Protein AF-A0A5C4MDN6-F1 (afdb_monomer_lite)

Sequence (137 aa):
MVAAGLAIGWRPEHGPVPALVLLLWLRFALGWAGIYLGLLLKTPESAVSVQILVWPAGFLLSVFVSPDTMPGWLGAIATWNPVSSTAPAVRHLLGGPAWTDAGWAVDHSVLLAASWPAVLTLIFVPLALRQYRLLGR

Radius of gyration: 17.44 Å; chains: 1; bounding box: 44×36×46 Å

Secondary structure (DSSP, 8-state):
-HHHHHHTT---TT-SHHHHHHHHHHHHHHHHHHHHHHHH--SHHHHHHHHHTHHHHHHT-TTTS-GGGS-HHHHHHHHHSHHHHHHHHHHHHTTPPP-TT--HHHHTHHHHHHHHHHHHHHHHHHHHHHHHHHHT-

Structure (mmCIF, N/CA/C/O backbone):
data_AF-A0A5C4MDN6-F1
#
_entry.id   AF-A0A5C4MDN6-F1
#
loop_
_atom_site.group_PDB
_atom_site.id
_atom_site.type_symbol
_atom_site.label_atom_id
_atom_site.label_alt_id
_atom_site.label_comp_id
_atom_site.label_asym_id
_atom_site.label_entity_id
_atom_site.label_seq_id
_atom_site.pdbx_PDB_ins_code
_atom_site.Cartn_x
_atom_site.Cartn_y
_atom_site.Cartn_z
_atom_site.occupancy
_atom_site.B_iso_or_equiv
_atom_site.auth_seq_id
_atom_site.auth_comp_id
_atom_site.auth_asym_id
_atom_site.auth_atom_id
_atom_site.pdbx_PDB_model_num
ATOM 1 N N . MET A 1 1 ? 9.159 13.817 -6.933 1.00 84.19 1 MET A N 1
ATOM 2 C CA . MET A 1 1 ? 10.162 12.826 -7.382 1.00 84.19 1 MET A CA 1
ATOM 3 C C . MET A 1 1 ? 10.075 12.543 -8.876 1.00 84.19 1 MET A C 1
ATOM 5 O O . MET A 1 1 ? 11.084 12.714 -9.534 1.00 84.19 1 MET A O 1
ATOM 9 N N . VAL A 1 2 ? 8.901 12.229 -9.444 1.00 90.25 2 VAL A N 1
ATOM 10 C CA . VAL A 1 2 ? 8.749 11.988 -10.901 1.00 90.25 2 VAL A CA 1
ATOM 11 C C . VAL A 1 2 ? 9.287 13.137 -11.764 1.00 90.25 2 VAL A C 1
ATOM 13 O O . VAL A 1 2 ? 10.102 12.893 -12.642 1.00 90.25 2 VAL A O 1
ATOM 16 N N . ALA A 1 3 ? 8.911 14.388 -11.471 1.00 91.38 3 ALA A N 1
ATOM 17 C CA . ALA A 1 3 ? 9.409 15.552 -12.213 1.00 91.38 3 ALA A CA 1
ATOM 18 C C . ALA A 1 3 ? 10.941 15.699 -12.153 1.00 91.38 3 ALA A C 1
ATOM 20 O O . ALA A 1 3 ? 11.564 16.010 -13.159 1.00 91.38 3 ALA A O 1
ATOM 21 N N . ALA A 1 4 ? 11.553 15.417 -10.997 1.00 93.31 4 ALA A N 1
ATOM 22 C CA . ALA A 1 4 ? 13.007 15.429 -10.850 1.00 93.31 4 ALA A CA 1
ATOM 23 C C . ALA A 1 4 ? 13.665 14.301 -11.662 1.00 93.31 4 ALA A C 1
ATOM 25 O O . ALA A 1 4 ? 14.655 14.549 -12.334 1.00 93.31 4 ALA A O 1
ATOM 26 N N . GLY A 1 5 ? 13.077 13.097 -11.663 1.00 90.19 5 GLY A N 1
ATOM 27 C CA . GLY A 1 5 ? 13.508 11.984 -12.513 1.00 90.19 5 GLY A CA 1
ATOM 28 C C . GLY A 1 5 ? 13.492 12.357 -13.996 1.00 90.19 5 GLY A C 1
ATOM 29 O O . GLY A 1 5 ? 14.489 12.189 -14.692 1.00 90.19 5 GLY A O 1
ATOM 30 N N . LEU A 1 6 ? 12.387 12.941 -14.464 1.00 91.50 6 LEU A N 1
ATOM 31 C CA . LEU A 1 6 ? 12.272 13.428 -15.841 1.00 91.50 6 LEU A CA 1
ATOM 32 C C . LEU A 1 6 ? 13.315 14.517 -16.149 1.00 91.50 6 LEU A C 1
ATOM 34 O O . LEU A 1 6 ? 13.908 14.500 -17.225 1.00 91.50 6 LEU A O 1
ATOM 38 N N . ALA A 1 7 ? 13.582 15.423 -15.202 1.00 95.00 7 ALA A N 1
ATOM 39 C CA . ALA A 1 7 ? 14.573 16.489 -15.361 1.00 95.00 7 ALA A CA 1
ATOM 40 C C . ALA A 1 7 ? 16.015 15.963 -15.494 1.00 95.00 7 ALA A C 1
ATOM 42 O O . ALA A 1 7 ? 16.797 16.539 -16.243 1.00 95.00 7 ALA A O 1
ATOM 43 N N . ILE A 1 8 ? 16.360 14.858 -14.821 1.00 95.56 8 ILE A N 1
ATOM 44 C CA . ILE A 1 8 ? 17.679 14.206 -14.937 1.00 95.56 8 ILE A CA 1
ATOM 45 C C . ILE A 1 8 ? 17.762 13.198 -16.099 1.00 95.56 8 ILE A C 1
ATOM 47 O O . ILE A 1 8 ? 18.751 12.481 -16.219 1.00 95.56 8 ILE A O 1
ATOM 51 N N . GLY A 1 9 ? 16.735 13.126 -16.953 1.00 91.00 9 GLY A N 1
ATOM 52 C CA . GLY A 1 9 ? 16.737 12.302 -18.164 1.00 91.00 9 GLY A CA 1
ATOM 53 C C . GLY A 1 9 ? 16.167 10.889 -18.012 1.00 91.00 9 GLY A C 1
ATOM 54 O O . GLY A 1 9 ? 16.251 10.109 -18.960 1.00 91.00 9 GLY A O 1
ATOM 55 N N . TRP A 1 10 ? 15.555 10.537 -16.875 1.00 92.25 10 TRP A N 1
ATOM 56 C CA . TRP A 1 10 ? 14.848 9.259 -16.740 1.00 92.25 10 TRP A CA 1
ATOM 57 C C . TRP A 1 10 ? 13.621 9.222 -17.658 1.00 92.25 10 TRP A C 1
ATOM 59 O O . TRP A 1 10 ? 12.799 10.139 -17.649 1.00 92.25 10 TRP A O 1
ATOM 69 N N . ARG A 1 11 ? 13.487 8.152 -18.448 1.00 90.38 11 ARG A N 1
ATOM 70 C CA . ARG A 1 11 ? 12.394 7.959 -19.408 1.00 90.38 11 ARG A CA 1
ATOM 71 C C . ARG A 1 11 ? 11.691 6.625 -19.149 1.00 90.38 11 ARG A C 1
ATOM 73 O O . ARG A 1 11 ? 12.222 5.598 -19.558 1.00 90.38 11 ARG A O 1
ATOM 80 N N . PRO A 1 12 ? 10.535 6.618 -18.463 1.00 89.12 12 PRO A N 1
ATOM 81 C CA . PRO A 1 12 ? 9.764 5.394 -18.268 1.00 89.12 12 PRO A CA 1
ATOM 82 C C . PRO A 1 12 ? 9.132 4.933 -19.583 1.00 89.12 12 PRO A C 1
ATOM 84 O O . PRO A 1 12 ? 8.496 5.736 -20.266 1.00 89.12 12 PRO A O 1
ATOM 87 N N . GLU A 1 13 ? 9.255 3.645 -19.902 1.00 87.62 13 GLU A N 1
ATOM 88 C CA . GLU A 1 13 ? 8.787 3.067 -21.174 1.00 87.62 13 GLU A CA 1
ATOM 89 C C . GLU A 1 13 ? 7.276 3.245 -21.390 1.00 87.62 13 GLU A C 1
ATOM 91 O O . GLU A 1 13 ? 6.841 3.672 -22.456 1.00 87.62 13 GLU A O 1
ATOM 96 N N . HIS A 1 14 ? 6.476 2.995 -20.351 1.00 84.56 14 HIS A N 1
ATOM 97 C CA . HIS A 1 14 ? 5.008 3.063 -20.391 1.00 84.56 14 HIS A CA 1
ATOM 98 C C . HIS A 1 14 ? 4.452 4.357 -19.768 1.00 84.56 14 HIS A C 1
ATOM 100 O O . HIS A 1 14 ? 3.252 4.479 -19.511 1.00 84.56 14 HIS A O 1
ATOM 106 N N . GLY A 1 15 ? 5.325 5.328 -19.478 1.00 89.50 15 GLY A N 1
ATOM 107 C CA . GLY A 1 15 ? 4.989 6.485 -18.651 1.00 89.50 15 GLY A CA 1
ATOM 108 C C . GLY A 1 15 ? 4.889 6.153 -17.148 1.00 89.50 15 GLY A C 1
ATOM 109 O O . GLY A 1 15 ? 4.834 4.993 -16.747 1.00 89.50 15 GLY A O 1
ATOM 110 N N . PRO A 1 16 ? 4.859 7.168 -16.264 1.00 93.06 16 PRO A N 1
ATOM 111 C CA . PRO A 1 16 ? 4.843 6.947 -14.815 1.00 93.06 16 PRO A CA 1
ATOM 112 C C . PRO A 1 16 ? 3.445 6.640 -14.250 1.00 93.06 16 PRO A C 1
ATOM 114 O O . PRO A 1 16 ? 3.326 6.264 -13.085 1.00 93.06 16 PRO A O 1
ATOM 117 N N . VAL A 1 17 ? 2.380 6.836 -15.036 1.00 94.75 17 VAL A N 1
ATOM 118 C CA . VAL A 1 17 ? 0.988 6.816 -14.554 1.00 94.75 17 VAL A CA 1
ATOM 119 C C . VAL A 1 17 ? 0.585 5.470 -13.937 1.00 94.75 17 VAL A C 1
ATOM 121 O O . VAL A 1 17 ? 0.085 5.500 -12.813 1.00 94.75 17 VAL A O 1
ATOM 124 N N . PRO A 1 18 ? 0.827 4.300 -14.564 1.00 93.81 18 PRO A N 1
ATOM 125 C CA . PRO A 1 18 ? 0.419 3.019 -13.979 1.00 93.81 18 PRO A CA 1
ATOM 126 C C . PRO A 1 18 ? 1.068 2.760 -12.613 1.00 93.81 18 PRO A C 1
ATOM 128 O O . PRO A 1 18 ? 0.397 2.367 -11.659 1.00 93.81 18 PRO A O 1
ATOM 131 N N . ALA A 1 19 ? 2.364 3.062 -12.489 1.00 94.06 19 ALA A N 1
ATOM 132 C CA . ALA A 1 19 ? 3.095 2.941 -11.233 1.00 94.06 19 ALA A CA 1
ATOM 133 C C . ALA A 1 19 ? 2.565 3.905 -10.158 1.00 94.06 19 ALA A C 1
ATOM 135 O O . ALA A 1 19 ? 2.427 3.524 -8.996 1.00 94.06 19 ALA A O 1
ATOM 136 N N . LEU A 1 20 ? 2.230 5.144 -10.534 1.00 95.38 20 LEU A N 1
ATOM 137 C CA . LEU A 1 20 ? 1.641 6.120 -9.614 1.00 95.38 20 LEU A CA 1
ATOM 138 C C . LEU A 1 20 ? 0.263 5.683 -9.117 1.00 95.38 20 LEU A C 1
ATOM 140 O O . LEU A 1 20 ? -0.007 5.801 -7.923 1.00 95.38 20 LEU A O 1
ATOM 144 N N . VAL A 1 21 ? -0.589 5.161 -10.001 1.00 96.69 21 VAL A N 1
ATOM 145 C CA . VAL A 1 21 ? -1.913 4.639 -9.630 1.00 96.69 21 VAL A CA 1
ATOM 146 C C . VAL A 1 21 ? -1.771 3.508 -8.616 1.00 96.69 21 VAL A C 1
ATOM 148 O O . VAL A 1 21 ? -2.423 3.547 -7.574 1.00 96.69 21 VAL A O 1
ATOM 151 N N . LEU A 1 22 ? -0.871 2.554 -8.868 1.00 96.38 22 LEU A N 1
ATOM 152 C CA . LEU A 1 22 ? -0.602 1.446 -7.951 1.00 96.38 22 LEU A CA 1
ATOM 153 C C . LEU A 1 22 ? -0.136 1.939 -6.569 1.00 96.38 22 LEU A C 1
ATOM 155 O O . LEU A 1 22 ? -0.689 1.538 -5.545 1.00 96.38 22 LEU A O 1
ATOM 159 N N . LEU A 1 23 ? 0.838 2.855 -6.532 1.00 95.69 23 LEU A N 1
ATOM 160 C CA . LEU A 1 23 ? 1.373 3.418 -5.287 1.00 95.69 23 LEU A CA 1
ATOM 161 C C . LEU A 1 23 ? 0.318 4.203 -4.497 1.00 95.69 23 LE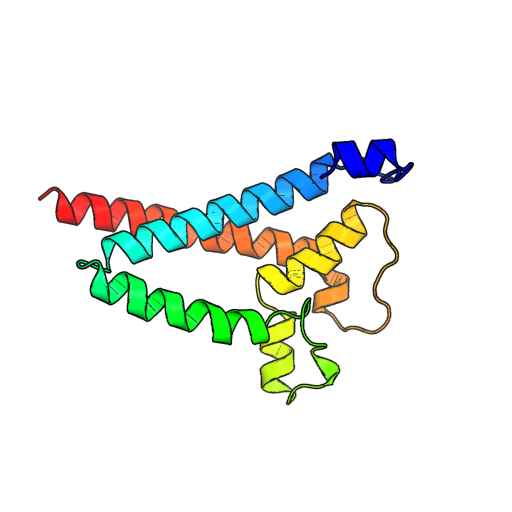U A C 1
ATOM 163 O O . LEU A 1 23 ? 0.244 4.091 -3.270 1.00 95.69 23 LEU A O 1
ATOM 167 N N . LEU A 1 24 ? -0.503 4.999 -5.184 1.00 96.94 24 LEU A N 1
ATOM 168 C CA . LEU A 1 24 ? -1.577 5.764 -4.555 1.00 96.94 24 LEU A CA 1
ATOM 169 C C . LEU A 1 24 ? -2.686 4.851 -4.034 1.00 96.94 24 LEU A C 1
ATOM 171 O O . LEU A 1 24 ? -3.198 5.098 -2.942 1.00 96.94 24 LEU A O 1
ATOM 175 N N . TRP A 1 25 ? -3.020 3.786 -4.762 1.00 97.81 25 TRP A N 1
ATOM 176 C CA . TRP A 1 25 ? -4.017 2.816 -4.324 1.00 97.81 25 TRP A CA 1
ATOM 177 C C . TRP A 1 25 ? -3.549 2.038 -3.091 1.00 97.81 25 TRP A C 1
ATOM 179 O O . TRP A 1 25 ? -4.300 1.926 -2.120 1.00 97.81 25 TRP A O 1
ATOM 189 N N . LEU A 1 26 ? -2.286 1.600 -3.062 1.00 96.38 26 LEU A N 1
ATOM 190 C CA . LEU A 1 26 ? -1.691 1.005 -1.864 1.00 96.38 26 LEU A CA 1
ATOM 191 C C . LEU A 1 26 ? -1.700 1.973 -0.680 1.00 96.38 26 LEU A C 1
ATOM 193 O O . LEU A 1 26 ? -2.123 1.599 0.415 1.00 96.38 26 LEU A O 1
ATOM 197 N N . ARG A 1 27 ? -1.288 3.227 -0.894 1.00 96.31 27 ARG A N 1
ATOM 198 C CA . ARG A 1 27 ? -1.313 4.255 0.155 1.00 96.31 27 ARG A CA 1
ATOM 199 C C . ARG A 1 27 ? -2.726 4.481 0.690 1.00 96.31 27 ARG A C 1
ATOM 201 O O . ARG A 1 27 ? -2.902 4.598 1.899 1.00 96.31 27 ARG A O 1
ATOM 208 N N . PHE A 1 28 ? -3.716 4.540 -0.194 1.00 96.81 28 PHE A N 1
ATOM 209 C CA . PHE A 1 28 ? -5.118 4.678 0.181 1.00 96.81 28 PHE A CA 1
ATOM 210 C C . PHE A 1 28 ? -5.586 3.499 1.042 1.00 96.81 28 PHE A C 1
ATOM 212 O O . PHE A 1 28 ? -6.159 3.710 2.111 1.00 96.81 28 PHE A O 1
ATOM 219 N N . ALA A 1 29 ? -5.279 2.268 0.631 1.00 96.62 29 ALA A N 1
ATOM 220 C CA . ALA A 1 29 ? -5.668 1.063 1.355 1.00 96.62 29 ALA A CA 1
ATOM 221 C C . ALA A 1 29 ? -5.014 0.971 2.750 1.00 96.62 29 ALA A C 1
ATOM 223 O O . ALA A 1 29 ? -5.695 0.698 3.740 1.00 96.62 29 ALA A O 1
ATOM 224 N N . LEU A 1 30 ? -3.713 1.269 2.854 1.00 94.50 30 LEU A N 1
ATOM 225 C CA . LEU A 1 30 ? -3.001 1.339 4.138 1.00 94.50 30 LEU A CA 1
ATOM 226 C C . LEU A 1 30 ? -3.522 2.477 5.028 1.00 94.50 30 LEU A C 1
ATOM 228 O O . LEU A 1 30 ? -3.595 2.321 6.246 1.00 94.50 30 LEU A O 1
ATOM 232 N N . GLY A 1 31 ? -3.934 3.600 4.433 1.00 95.06 31 GLY A N 1
ATOM 233 C CA . GLY A 1 31 ? -4.574 4.702 5.149 1.00 95.06 31 GLY A CA 1
ATOM 234 C C . GLY A 1 31 ? -5.850 4.262 5.866 1.00 95.06 31 GLY A C 1
ATOM 235 O O . GLY A 1 31 ? -6.023 4.568 7.043 1.00 95.06 31 GLY A O 1
ATOM 236 N N . TRP A 1 32 ? -6.703 3.472 5.209 1.00 96.88 32 TRP A N 1
ATOM 237 C CA . TRP A 1 32 ? -7.899 2.902 5.840 1.00 96.88 32 TRP A CA 1
ATOM 238 C C . TRP A 1 32 ? -7.580 1.933 6.975 1.00 96.88 32 TRP A C 1
ATOM 240 O O . TRP A 1 32 ? -8.268 1.956 7.996 1.00 96.88 32 TRP A O 1
ATOM 250 N N . ALA A 1 33 ? -6.527 1.125 6.837 1.00 93.81 33 ALA A N 1
ATOM 251 C CA . ALA A 1 33 ? -6.055 0.279 7.930 1.00 93.81 33 ALA A CA 1
ATOM 252 C C . ALA A 1 33 ? -5.611 1.121 9.140 1.00 93.81 33 ALA A C 1
ATOM 254 O O . ALA A 1 33 ? -5.990 0.820 10.271 1.00 93.81 33 ALA A O 1
ATOM 255 N N . GLY A 1 34 ? -4.889 2.220 8.899 1.00 91.44 34 GLY A N 1
ATOM 256 C CA . GLY A 1 34 ? -4.498 3.181 9.932 1.00 91.44 34 GLY A CA 1
ATOM 257 C C . GLY A 1 34 ? -5.689 3.879 10.594 1.00 91.44 34 GLY A C 1
ATOM 258 O O . GLY A 1 34 ? -5.719 3.997 11.815 1.00 91.44 34 GLY A O 1
ATOM 259 N N . ILE A 1 35 ? -6.705 4.280 9.820 1.00 93.31 35 ILE A N 1
ATOM 260 C CA . ILE A 1 35 ? -7.952 4.856 10.355 1.00 93.31 35 ILE A CA 1
ATOM 261 C C . ILE A 1 35 ? -8.663 3.840 11.250 1.00 93.31 35 ILE A C 1
ATOM 263 O O . ILE A 1 35 ? -9.032 4.169 12.374 1.00 93.31 35 ILE A O 1
ATOM 267 N N . TYR A 1 36 ? -8.840 2.603 10.780 1.00 93.81 36 TYR A N 1
ATOM 268 C CA . TYR A 1 36 ? -9.474 1.549 11.572 1.00 93.81 36 TYR A CA 1
ATOM 269 C C . TYR A 1 36 ? -8.722 1.294 12.883 1.00 93.81 36 TYR A C 1
ATOM 271 O O . TYR A 1 36 ? -9.340 1.233 13.945 1.00 93.81 36 TYR A O 1
ATOM 279 N N . LEU A 1 37 ? -7.392 1.212 12.819 1.00 91.50 37 LEU A N 1
ATOM 280 C CA . LEU A 1 37 ? -6.543 1.076 13.994 1.00 91.50 37 LEU A CA 1
ATOM 281 C C . LEU A 1 37 ? -6.708 2.276 14.943 1.00 91.50 37 LEU A C 1
ATOM 283 O O . LEU A 1 37 ? -6.915 2.077 16.133 1.00 91.50 37 LEU A O 1
ATOM 287 N N . GLY A 1 38 ? -6.698 3.508 14.433 1.00 90.19 38 GLY A N 1
ATOM 288 C CA . GLY A 1 38 ? -6.911 4.715 15.237 1.00 90.19 38 GLY A CA 1
ATOM 289 C C . GLY A 1 38 ? -8.279 4.753 15.927 1.00 90.19 38 GLY A C 1
ATOM 290 O O . GLY A 1 38 ? -8.384 5.228 17.050 1.00 90.19 38 GLY A O 1
ATOM 291 N N . LEU A 1 39 ? -9.322 4.192 15.307 1.00 91.12 39 LEU A N 1
ATOM 292 C CA . LEU A 1 39 ? -10.647 4.054 15.928 1.00 91.12 39 LEU A CA 1
ATOM 293 C C . LEU A 1 39 ? -10.702 2.959 17.012 1.00 91.12 39 LEU A C 1
ATOM 295 O O . LEU A 1 39 ? -11.610 2.964 17.847 1.00 91.12 39 LEU A O 1
ATOM 299 N N . LEU A 1 40 ? -9.773 1.999 16.994 1.00 88.94 40 LEU A N 1
ATOM 300 C CA . LEU A 1 40 ? -9.621 0.978 18.038 1.00 88.94 40 LEU A CA 1
ATOM 301 C C . LEU A 1 40 ? -8.750 1.473 19.198 1.00 88.94 40 LEU A C 1
ATOM 303 O O . LEU A 1 40 ? -9.034 1.173 20.359 1.00 88.94 40 LEU A O 1
ATOM 307 N N . LEU A 1 41 ? -7.697 2.222 18.880 1.00 89.06 41 LEU A N 1
ATOM 308 C CA . LEU A 1 41 ? -6.753 2.800 19.826 1.00 89.06 41 LEU A CA 1
ATOM 309 C C . LEU A 1 41 ? -7.367 4.051 20.462 1.00 89.06 41 LEU A C 1
ATOM 311 O O . LEU A 1 41 ? -7.285 5.156 19.940 1.00 89.06 41 LEU A O 1
ATOM 315 N N . LYS A 1 42 ? -8.019 3.867 21.612 1.00 78.94 42 LYS A N 1
ATOM 316 C CA . LYS A 1 42 ? -8.779 4.925 22.300 1.00 78.94 42 LYS A CA 1
ATOM 317 C C . LYS A 1 42 ? -7.911 5.984 22.989 1.00 78.94 42 LYS A C 1
ATOM 319 O O . LYS A 1 42 ? -8.465 6.958 23.491 1.00 78.94 42 LYS A O 1
ATOM 324 N N . THR A 1 43 ? -6.587 5.803 23.051 1.00 84.44 43 THR A N 1
ATOM 325 C CA . THR A 1 43 ? -5.674 6.750 23.713 1.00 84.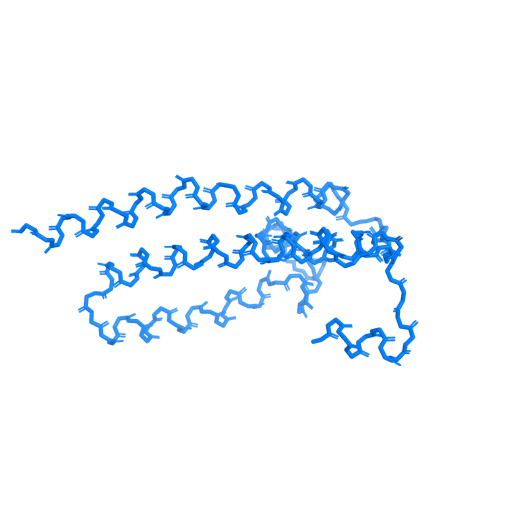44 43 THR A CA 1
ATOM 326 C C . THR A 1 43 ? -4.404 7.027 22.898 1.00 84.44 43 THR A C 1
ATOM 328 O O . THR A 1 43 ? -3.921 6.129 22.195 1.00 84.44 43 THR A O 1
ATOM 331 N N . PRO A 1 44 ? -3.810 8.232 23.015 1.00 81.50 44 PRO A N 1
ATOM 332 C CA . PRO A 1 44 ? -2.541 8.567 22.364 1.00 81.50 44 PRO A CA 1
ATOM 333 C C . PRO A 1 44 ? -1.390 7.622 22.740 1.00 81.50 44 PRO A C 1
ATOM 335 O O . PRO A 1 44 ? -0.573 7.276 21.888 1.00 81.50 44 PRO A O 1
ATOM 338 N N . GLU A 1 45 ? -1.342 7.141 23.983 1.00 84.75 45 GLU A N 1
ATOM 339 C CA . GLU A 1 45 ? -0.290 6.236 24.470 1.00 84.75 45 GLU A CA 1
ATOM 340 C C . GLU A 1 45 ? -0.326 4.885 23.739 1.00 84.75 45 GLU A C 1
ATOM 342 O O . GLU A 1 45 ? 0.713 4.313 23.389 1.00 84.75 45 GLU A O 1
ATOM 347 N N . SER A 1 46 ? -1.532 4.388 23.450 1.00 84.94 46 SER A N 1
ATOM 348 C CA . SER A 1 46 ? -1.714 3.154 22.683 1.00 84.94 46 SER A CA 1
ATOM 349 C C . SER A 1 46 ? -1.288 3.320 21.216 1.00 84.94 46 SER A C 1
ATOM 351 O O . SER A 1 46 ? -0.684 2.409 20.648 1.00 84.94 46 SER A O 1
ATOM 353 N N . ALA A 1 47 ? -1.486 4.508 20.632 1.00 83.56 47 ALA A N 1
ATOM 354 C CA . ALA A 1 47 ? -0.992 4.842 19.295 1.00 83.56 47 ALA A CA 1
ATOM 355 C C . ALA A 1 47 ? 0.541 4.840 19.226 1.00 83.56 47 ALA A C 1
ATOM 357 O O . ALA A 1 47 ? 1.113 4.272 18.294 1.00 83.56 47 ALA A O 1
ATOM 358 N N . VAL A 1 48 ? 1.215 5.390 20.242 1.00 86.38 48 VAL A N 1
ATOM 359 C CA . VAL A 1 48 ? 2.685 5.366 20.325 1.00 86.38 48 VAL A CA 1
ATOM 360 C C . VAL A 1 48 ? 3.212 3.932 20.416 1.00 86.38 48 VAL A C 1
ATOM 362 O O . VAL A 1 48 ? 4.182 3.588 19.744 1.00 86.38 48 VAL A O 1
ATOM 365 N N . SER A 1 49 ? 2.548 3.066 21.183 1.00 84.62 49 SER A N 1
ATOM 366 C CA . SER A 1 49 ? 2.958 1.662 21.322 1.00 84.62 49 SER A CA 1
ATOM 367 C C . SER A 1 49 ? 2.866 0.896 19.999 1.00 84.62 49 SER A C 1
ATOM 369 O O . SER A 1 49 ? 3.768 0.132 19.660 1.00 84.62 49 SER A O 1
ATOM 371 N N . VAL A 1 50 ? 1.821 1.137 19.200 1.00 86.06 50 VAL A N 1
ATOM 372 C CA . VAL A 1 50 ? 1.712 0.521 17.868 1.00 86.06 50 VAL A CA 1
ATOM 373 C C . VAL A 1 50 ? 2.713 1.122 16.879 1.00 86.06 50 VAL A C 1
ATOM 375 O O . VAL A 1 50 ? 3.251 0.395 16.045 1.00 86.06 50 VAL A O 1
ATOM 378 N N . GLN A 1 51 ? 3.051 2.408 17.005 1.00 86.00 51 GLN A N 1
ATOM 379 C CA . GLN A 1 51 ? 4.083 3.038 16.177 1.00 86.00 51 GLN A CA 1
ATOM 380 C C . GLN A 1 51 ? 5.450 2.347 16.321 1.00 86.00 51 GLN A C 1
ATOM 382 O O . GLN A 1 51 ? 6.195 2.257 15.346 1.00 86.00 51 GLN A O 1
ATOM 387 N N . ILE A 1 52 ? 5.777 1.810 17.502 1.00 87.69 52 ILE A N 1
ATOM 388 C CA . ILE A 1 52 ? 7.028 1.065 17.726 1.00 87.69 52 ILE A CA 1
ATOM 389 C C . ILE A 1 52 ? 7.096 -0.186 16.834 1.00 87.69 52 ILE A C 1
ATOM 391 O O . ILE A 1 52 ? 8.170 -0.516 16.333 1.00 87.69 52 ILE A O 1
ATOM 395 N N . LEU A 1 53 ? 5.959 -0.837 16.557 1.00 85.19 53 LEU A N 1
ATOM 396 C CA . LEU A 1 53 ? 5.891 -2.034 15.706 1.00 85.19 53 LEU A CA 1
ATOM 397 C C . LEU A 1 53 ? 6.215 -1.754 14.228 1.00 85.19 53 LEU A C 1
ATOM 399 O O . LEU A 1 53 ? 6.536 -2.686 13.489 1.00 85.19 53 LEU A O 1
ATOM 403 N N . VAL A 1 54 ? 6.193 -0.488 13.797 1.00 85.44 54 VAL A N 1
ATOM 404 C CA . VAL A 1 54 ? 6.563 -0.093 12.428 1.00 85.44 54 VAL A CA 1
ATOM 405 C C . VAL A 1 54 ? 8.027 -0.424 12.132 1.00 85.44 54 VAL A C 1
ATOM 407 O O . VAL A 1 54 ? 8.344 -0.825 11.016 1.00 85.44 54 VAL A O 1
ATOM 410 N N . TRP A 1 55 ? 8.914 -0.307 13.123 1.00 84.44 55 TRP A N 1
ATOM 411 C CA . TRP A 1 55 ? 10.340 -0.590 12.948 1.00 84.44 55 TRP A CA 1
ATOM 412 C C . TRP A 1 55 ? 10.612 -2.073 12.642 1.00 84.44 55 TRP A C 1
ATOM 414 O O . TRP A 1 55 ? 11.179 -2.345 11.582 1.00 84.44 55 TRP A O 1
ATOM 424 N N . PRO A 1 56 ? 10.164 -3.044 13.472 1.00 83.19 56 PRO A N 1
ATOM 425 C CA . PRO A 1 56 ? 10.210 -4.467 13.134 1.00 83.19 56 PRO A CA 1
ATOM 426 C C . PRO A 1 56 ? 9.592 -4.793 11.774 1.00 83.19 56 PRO A C 1
ATOM 428 O O . PRO A 1 56 ? 10.183 -5.540 10.999 1.00 83.19 56 PRO A O 1
ATOM 431 N N . ALA A 1 57 ? 8.436 -4.202 11.452 1.00 83.31 57 ALA A N 1
ATOM 432 C CA . ALA A 1 57 ? 7.786 -4.413 10.161 1.00 83.31 57 ALA A CA 1
ATOM 433 C C . ALA A 1 57 ? 8.636 -3.895 8.987 1.00 83.31 57 ALA A C 1
ATOM 435 O O . ALA A 1 57 ? 8.670 -4.523 7.931 1.00 83.31 57 ALA A O 1
ATOM 436 N N . GLY A 1 58 ? 9.362 -2.790 9.180 1.00 82.06 58 GLY A N 1
ATOM 437 C CA . GLY A 1 58 ? 10.303 -2.243 8.206 1.00 82.06 58 GLY A CA 1
ATOM 438 C C . GLY A 1 58 ? 11.446 -3.204 7.869 1.00 82.06 58 GLY A C 1
ATOM 439 O O . GLY A 1 58 ? 11.802 -3.331 6.700 1.00 82.06 58 GLY A O 1
ATOM 440 N N . PHE A 1 59 ? 11.973 -3.939 8.854 1.00 80.50 59 PHE A N 1
ATOM 441 C CA . PHE A 1 59 ? 13.023 -4.945 8.627 1.00 80.50 59 PHE A CA 1
ATOM 442 C C . PHE A 1 59 ? 12.557 -6.140 7.783 1.00 80.50 59 PHE A C 1
ATOM 444 O O . PHE A 1 59 ? 13.385 -6.817 7.180 1.00 80.50 59 PHE A O 1
ATOM 451 N N . LEU A 1 60 ? 11.245 -6.386 7.708 1.00 80.31 60 LEU A N 1
ATOM 452 C CA . LEU A 1 60 ? 10.657 -7.438 6.872 1.00 80.31 60 LEU A CA 1
ATOM 453 C C . LEU A 1 60 ? 10.437 -7.000 5.418 1.00 80.31 60 LEU A C 1
ATOM 455 O O . LEU A 1 60 ? 9.925 -7.778 4.615 1.00 80.31 60 LEU A O 1
ATOM 459 N N . LEU A 1 61 ? 10.776 -5.760 5.062 1.00 81.62 61 LEU A N 1
ATOM 460 C CA . LEU A 1 61 ? 10.621 -5.282 3.696 1.00 81.62 61 LEU A CA 1
ATOM 461 C C . LEU A 1 61 ? 11.800 -5.735 2.837 1.00 81.62 61 LEU A C 1
ATOM 463 O O . LEU A 1 61 ? 12.952 -5.394 3.120 1.00 81.62 61 LEU A O 1
ATOM 467 N N . SER A 1 62 ? 11.498 -6.398 1.720 1.00 79.19 62 SER A N 1
ATOM 468 C CA . SER A 1 62 ? 12.505 -6.865 0.756 1.00 79.19 62 SER A CA 1
ATOM 469 C C . SER A 1 62 ? 13.349 -5.733 0.147 1.00 79.19 62 SER A C 1
ATOM 471 O O . SER A 1 62 ? 14.411 -5.970 -0.419 1.00 79.19 62 SER A O 1
ATOM 473 N N . VAL A 1 63 ? 12.884 -4.484 0.273 1.00 77.62 63 VAL A N 1
ATOM 474 C CA . VAL A 1 63 ? 13.581 -3.274 -0.190 1.00 77.62 63 VAL A CA 1
ATOM 475 C C . VAL A 1 63 ? 14.782 -2.924 0.697 1.00 77.62 63 VAL A C 1
ATOM 477 O O . VAL A 1 63 ? 15.718 -2.289 0.218 1.00 77.62 63 VAL A O 1
ATOM 480 N N . PHE A 1 64 ? 14.766 -3.324 1.973 1.00 78.62 64 PHE A N 1
ATOM 481 C CA . PHE A 1 64 ? 15.856 -3.060 2.918 1.00 78.62 64 PHE A CA 1
ATOM 482 C C . PHE A 1 64 ? 16.782 -4.263 3.106 1.00 78.62 64 PHE A C 1
ATOM 484 O O . PHE A 1 64 ? 17.987 -4.075 3.261 1.00 78.62 64 PHE A O 1
ATOM 491 N N . VAL A 1 65 ? 16.240 -5.484 3.092 1.00 79.62 65 VAL A N 1
ATOM 492 C CA . VAL A 1 65 ? 17.000 -6.723 3.309 1.00 79.62 65 VAL A CA 1
ATOM 493 C C . VAL A 1 65 ? 16.575 -7.764 2.280 1.00 79.62 65 VAL A C 1
ATOM 495 O O . VAL A 1 65 ? 15.381 -7.982 2.084 1.00 79.62 65 VAL A O 1
ATOM 498 N N . SER A 1 66 ? 17.541 -8.432 1.640 1.00 80.81 66 SER A N 1
ATOM 499 C CA . SER A 1 66 ? 17.226 -9.490 0.673 1.00 80.81 66 SER A CA 1
ATOM 500 C C . SER A 1 66 ? 16.559 -10.689 1.370 1.00 80.81 66 SER A C 1
ATOM 502 O O . SER A 1 66 ? 17.149 -11.222 2.320 1.00 80.81 66 SER A O 1
ATOM 504 N N . PRO A 1 67 ? 15.384 -11.160 0.902 1.00 81.06 67 PRO A N 1
ATOM 505 C CA . PRO A 1 67 ? 14.717 -12.341 1.454 1.00 81.06 67 PRO A CA 1
ATOM 506 C C . PRO A 1 67 ? 15.583 -13.608 1.460 1.00 81.0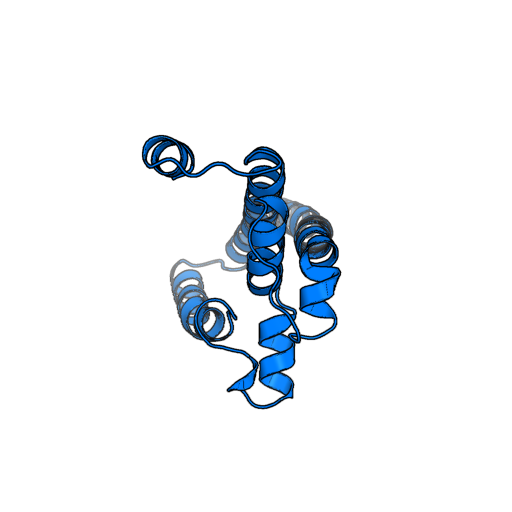6 67 PRO A C 1
ATOM 508 O O . PRO A 1 67 ? 15.420 -14.437 2.351 1.00 81.06 67 PRO A O 1
ATOM 511 N N . ASP A 1 68 ? 16.547 -13.729 0.541 1.00 80.62 68 ASP A N 1
ATOM 512 C CA . ASP A 1 68 ? 17.457 -14.885 0.443 1.00 80.62 68 ASP A CA 1
ATOM 513 C C . ASP A 1 68 ? 18.408 -15.014 1.640 1.00 80.62 68 ASP A C 1
ATOM 515 O O . ASP A 1 68 ? 18.965 -16.078 1.901 1.00 80.62 68 ASP A O 1
ATOM 519 N N . THR A 1 69 ? 18.601 -13.924 2.387 1.00 83.56 69 THR A N 1
ATOM 520 C CA . THR A 1 69 ? 19.426 -13.914 3.605 1.00 83.56 69 THR A CA 1
ATOM 521 C C . THR A 1 69 ? 18.639 -14.289 4.861 1.00 83.56 69 THR A C 1
ATOM 523 O O . THR A 1 69 ? 19.211 -14.386 5.948 1.00 83.56 69 THR A O 1
ATOM 526 N N . MET A 1 70 ? 17.325 -14.497 4.734 1.00 84.00 70 MET A N 1
ATOM 527 C CA . MET A 1 70 ? 16.427 -14.790 5.844 1.00 84.00 70 MET A CA 1
ATOM 528 C C . MET A 1 70 ? 16.138 -16.297 5.953 1.00 84.00 70 MET A C 1
ATOM 530 O O . MET A 1 70 ? 16.168 -17.016 4.955 1.00 84.00 70 MET A O 1
ATOM 534 N N . PRO A 1 71 ? 15.780 -16.804 7.149 1.00 85.56 71 PRO A N 1
ATOM 535 C CA . PRO A 1 71 ? 15.210 -18.143 7.287 1.00 85.56 71 PRO A CA 1
ATOM 536 C C . PRO A 1 71 ? 14.001 -18.315 6.356 1.00 85.56 71 PRO A C 1
ATOM 538 O O . PRO A 1 71 ? 13.191 -17.398 6.248 1.00 85.56 71 PRO A O 1
ATOM 541 N N . GLY A 1 72 ? 13.833 -19.482 5.726 1.00 84.00 72 GLY A N 1
ATOM 542 C CA . GLY A 1 72 ? 12.881 -19.654 4.613 1.00 84.00 72 GLY A CA 1
ATOM 543 C C . GLY A 1 72 ? 11.441 -19.187 4.884 1.00 84.00 72 GLY A C 1
ATOM 544 O O . GLY A 1 72 ? 10.814 -18.584 4.017 1.00 84.00 72 GLY A O 1
ATOM 545 N N . TRP A 1 73 ? 10.924 -19.379 6.102 1.00 86.88 73 TRP A N 1
ATOM 546 C CA . TRP A 1 73 ? 9.591 -18.892 6.488 1.00 86.88 73 TRP A CA 1
ATOM 547 C C . TRP A 1 73 ? 9.517 -17.360 6.578 1.00 86.88 73 TRP A C 1
ATOM 549 O O . TRP A 1 73 ? 8.508 -16.760 6.210 1.00 86.88 73 TRP A O 1
ATOM 559 N N . LEU A 1 74 ? 10.591 -16.722 7.047 1.00 85.38 74 LEU A N 1
ATOM 560 C CA . LEU A 1 74 ? 10.690 -15.274 7.181 1.00 85.38 74 LEU A CA 1
ATOM 561 C C . LEU A 1 74 ? 10.887 -14.628 5.809 1.00 85.38 74 LEU A C 1
ATOM 563 O O . LEU A 1 74 ? 10.222 -13.642 5.504 1.00 85.38 74 LEU A O 1
ATOM 567 N N . GLY A 1 75 ? 11.716 -15.245 4.960 1.00 84.25 75 GLY A N 1
ATOM 568 C CA . GLY A 1 75 ? 11.872 -14.867 3.558 1.00 84.25 75 GLY A CA 1
ATOM 569 C C . GLY A 1 75 ? 10.543 -14.930 2.802 1.00 84.25 75 GLY A C 1
ATOM 570 O O . GLY A 1 75 ? 10.197 -13.991 2.093 1.00 84.25 75 GLY A O 1
ATOM 571 N N . ALA A 1 76 ? 9.722 -15.963 3.028 1.00 83.81 76 ALA A N 1
ATOM 572 C CA . ALA A 1 76 ? 8.390 -16.045 2.427 1.00 83.81 76 ALA A CA 1
ATOM 573 C C . ALA A 1 76 ? 7.481 -14.870 2.844 1.00 83.81 76 ALA A C 1
ATOM 575 O O . ALA A 1 76 ? 6.860 -14.236 1.991 1.00 83.81 76 ALA A O 1
ATOM 576 N N . ILE A 1 77 ? 7.438 -14.517 4.133 1.00 85.12 77 ILE A N 1
ATOM 577 C CA . ILE A 1 77 ? 6.666 -13.357 4.618 1.00 85.12 77 ILE A CA 1
ATOM 578 C C . ILE A 1 77 ? 7.212 -12.048 4.025 1.00 85.12 77 ILE A C 1
ATOM 580 O O . ILE A 1 77 ? 6.444 -11.171 3.610 1.00 85.12 77 ILE A O 1
ATOM 584 N N . ALA A 1 78 ? 8.537 -11.916 3.962 1.00 85.56 78 ALA A N 1
ATOM 585 C CA . ALA A 1 78 ? 9.211 -10.748 3.415 1.00 85.56 78 ALA A CA 1
ATOM 586 C C . ALA A 1 78 ? 8.943 -10.568 1.913 1.00 85.56 78 ALA A C 1
ATOM 588 O O . ALA A 1 78 ? 8.792 -9.444 1.449 1.00 85.56 78 ALA A O 1
ATOM 589 N N . THR A 1 79 ? 8.807 -11.648 1.147 1.00 84.25 79 THR A N 1
ATOM 590 C CA . THR A 1 79 ? 8.533 -11.557 -0.293 1.00 84.25 79 THR A CA 1
ATOM 591 C C . THR A 1 79 ? 7.055 -11.291 -0.589 1.00 84.25 79 THR A C 1
ATOM 593 O O . THR A 1 79 ? 6.731 -10.549 -1.516 1.00 84.25 79 THR A O 1
ATOM 596 N N . TRP A 1 80 ? 6.139 -11.860 0.200 1.00 86.56 80 TRP A N 1
ATOM 597 C CA . TRP A 1 80 ? 4.705 -11.835 -0.115 1.00 86.56 80 TRP A CA 1
ATOM 598 C C . TRP A 1 80 ? 3.954 -10.612 0.415 1.00 86.56 80 TRP A C 1
ATOM 600 O O . TRP A 1 80 ? 2.813 -10.394 0.019 1.00 86.56 80 TRP A O 1
ATOM 610 N N . ASN A 1 81 ? 4.549 -9.803 1.292 1.00 88.56 81 ASN A N 1
ATOM 611 C CA . ASN A 1 81 ? 3.853 -8.664 1.895 1.00 88.56 81 ASN A CA 1
ATOM 612 C C . ASN A 1 81 ? 3.517 -7.541 0.873 1.00 88.56 81 ASN A C 1
ATOM 614 O O . ASN A 1 81 ? 4.158 -7.425 -0.182 1.00 88.56 81 ASN A O 1
ATOM 618 N N . PRO A 1 82 ? 2.515 -6.683 1.166 1.00 88.50 82 PRO A N 1
ATOM 619 C CA . PRO A 1 82 ? 2.013 -5.665 0.234 1.00 88.50 82 PRO A CA 1
ATOM 620 C C . PRO A 1 82 ? 3.067 -4.673 -0.253 1.00 88.50 82 PRO A C 1
ATOM 622 O O . PRO A 1 82 ? 3.069 -4.267 -1.413 1.00 88.50 82 PRO A O 1
ATOM 625 N N . VAL A 1 83 ? 3.982 -4.274 0.624 1.00 89.25 83 VAL A N 1
ATOM 626 C CA . VAL A 1 83 ? 5.004 -3.279 0.289 1.00 89.25 83 VAL A CA 1
ATOM 627 C C . VAL A 1 83 ? 6.114 -3.914 -0.553 1.00 89.25 83 VAL A C 1
ATOM 629 O O . VAL A 1 83 ? 6.551 -3.331 -1.544 1.00 89.25 83 VAL A O 1
ATOM 632 N N . SER A 1 84 ? 6.517 -5.136 -0.212 1.00 87.88 84 SER A N 1
ATOM 633 C CA . SER A 1 84 ? 7.612 -5.860 -0.866 1.00 87.88 84 SER A CA 1
ATOM 634 C C . SER A 1 84 ? 7.251 -6.364 -2.258 1.00 87.88 84 SER A C 1
ATOM 636 O O . SER A 1 84 ? 8.104 -6.353 -3.138 1.00 87.88 84 SER A O 1
ATOM 638 N N . SER A 1 85 ? 5.984 -6.714 -2.496 1.00 89.56 85 SER A N 1
ATOM 639 C CA . SER A 1 85 ? 5.473 -7.030 -3.841 1.00 89.56 85 SER A CA 1
ATOM 640 C C . SER A 1 85 ? 5.345 -5.791 -4.741 1.00 89.56 85 SER A C 1
ATOM 642 O O . SER A 1 85 ? 5.487 -5.887 -5.960 1.00 89.56 85 SER A O 1
ATOM 644 N N . THR A 1 86 ? 5.153 -4.602 -4.159 1.00 91.94 86 THR A N 1
ATOM 645 C CA . THR A 1 86 ? 4.972 -3.351 -4.916 1.00 91.94 86 THR A CA 1
ATOM 646 C C . THR A 1 86 ? 6.271 -2.829 -5.530 1.00 91.94 86 THR A C 1
ATOM 648 O O . THR A 1 86 ? 6.242 -2.238 -6.608 1.00 91.94 86 THR A O 1
ATOM 651 N N . ALA A 1 87 ? 7.425 -3.061 -4.901 1.00 89.19 87 ALA A N 1
ATOM 652 C CA . ALA A 1 87 ? 8.718 -2.621 -5.431 1.00 89.19 87 ALA A CA 1
ATOM 653 C C . ALA A 1 87 ? 9.078 -3.238 -6.807 1.00 89.19 87 ALA A C 1
ATOM 655 O O . ALA A 1 87 ? 9.348 -2.468 -7.738 1.00 89.19 87 ALA A O 1
ATOM 656 N N . PRO A 1 88 ? 9.058 -4.576 -6.996 1.00 89.25 88 PRO A N 1
ATOM 657 C CA . PRO A 1 88 ? 9.283 -5.183 -8.307 1.00 89.25 88 PRO A CA 1
ATOM 658 C C . PRO A 1 88 ? 8.180 -4.820 -9.311 1.00 89.25 88 PRO A C 1
ATOM 660 O O . PRO A 1 88 ? 8.499 -4.527 -10.462 1.00 89.25 88 PRO A O 1
ATOM 663 N N . ALA A 1 89 ? 6.917 -4.715 -8.878 1.00 91.62 89 ALA A N 1
ATOM 664 C CA . ALA A 1 89 ? 5.812 -4.302 -9.745 1.00 91.62 89 ALA A CA 1
ATOM 665 C C . ALA A 1 89 ? 6.002 -2.883 -10.304 1.00 91.62 89 ALA A C 1
ATOM 667 O O . ALA A 1 89 ? 5.870 -2.659 -11.505 1.00 91.62 89 ALA A O 1
ATOM 668 N N . VAL A 1 90 ? 6.357 -1.917 -9.451 1.00 92.38 90 VAL A N 1
ATOM 669 C CA . VAL A 1 90 ? 6.636 -0.535 -9.869 1.00 92.38 90 VAL A CA 1
ATOM 670 C C . VAL A 1 90 ? 7.836 -0.487 -10.807 1.00 92.38 90 VAL A C 1
ATOM 672 O O . VAL A 1 90 ? 7.775 0.210 -11.816 1.00 92.38 90 VAL A O 1
ATOM 675 N N . ARG A 1 91 ? 8.907 -1.241 -10.524 1.00 89.81 91 ARG A N 1
ATOM 676 C CA . ARG A 1 91 ? 10.066 -1.323 -11.424 1.00 89.81 91 ARG A CA 1
ATOM 677 C C . ARG A 1 91 ? 9.656 -1.841 -12.804 1.00 89.81 91 ARG A C 1
ATOM 679 O O . ARG A 1 91 ? 10.023 -1.216 -13.794 1.00 89.81 91 ARG A O 1
ATOM 686 N N . HIS A 1 92 ? 8.858 -2.904 -12.858 1.00 90.44 92 HIS A N 1
ATOM 687 C CA . HIS A 1 92 ? 8.344 -3.461 -14.107 1.00 90.44 92 HIS A CA 1
ATOM 688 C C . HIS A 1 92 ? 7.462 -2.460 -14.873 1.00 90.44 92 HIS A C 1
ATOM 690 O O . HIS A 1 92 ? 7.708 -2.195 -16.046 1.00 90.44 92 HIS A O 1
ATOM 696 N N . LEU A 1 93 ? 6.494 -1.823 -14.204 1.00 90.56 93 LEU A N 1
ATOM 697 C CA . LEU A 1 93 ? 5.600 -0.830 -14.822 1.00 90.56 93 LEU A CA 1
ATOM 698 C C . LEU A 1 93 ? 6.350 0.385 -15.388 1.00 90.56 93 LEU A C 1
ATOM 700 O O . LEU A 1 93 ? 5.897 1.010 -16.344 1.00 90.56 93 LEU A O 1
ATOM 704 N N . LEU A 1 94 ? 7.498 0.722 -14.802 1.00 91.62 94 LEU A N 1
ATOM 705 C CA . LEU A 1 94 ? 8.356 1.813 -15.251 1.00 91.62 94 LEU A CA 1
ATOM 706 C C . LEU A 1 94 ? 9.336 1.411 -16.370 1.00 91.62 94 LEU A C 1
ATOM 708 O O . LEU A 1 94 ? 10.073 2.279 -16.839 1.00 91.62 94 LEU A O 1
ATOM 712 N N . GLY A 1 95 ? 9.344 0.145 -16.805 1.00 87.94 95 GLY A N 1
ATOM 713 C CA . GLY A 1 95 ? 10.272 -0.376 -17.821 1.00 87.94 95 GLY A CA 1
ATOM 714 C C . GLY A 1 95 ? 11.673 -0.688 -17.285 1.00 87.94 95 GLY A C 1
ATOM 715 O O . GLY A 1 95 ? 12.650 -0.701 -18.025 1.00 87.94 95 GLY A O 1
ATOM 716 N N . GLY A 1 96 ? 11.816 -0.863 -15.970 1.00 84.69 96 GLY A N 1
ATOM 717 C CA . GLY A 1 96 ? 13.081 -1.267 -15.363 1.00 84.69 96 GLY A CA 1
ATOM 718 C C . GLY A 1 96 ? 13.347 -2.770 -15.524 1.00 84.69 96 GLY A C 1
ATOM 719 O O . GLY A 1 96 ? 12.401 -3.548 -15.659 1.00 84.69 96 GLY A O 1
ATOM 720 N N . PRO A 1 97 ? 14.618 -3.205 -15.443 1.00 79.50 97 PRO A N 1
ATOM 721 C CA . PRO A 1 97 ? 14.977 -4.613 -15.587 1.00 79.50 97 PRO A CA 1
ATOM 722 C C . PRO A 1 97 ? 14.277 -5.476 -14.531 1.00 79.50 97 PRO A C 1
ATOM 724 O O . PRO A 1 97 ? 14.232 -5.121 -13.346 1.00 79.50 97 PRO A O 1
ATOM 727 N N . ALA A 1 98 ? 13.732 -6.611 -14.970 1.00 70.56 98 ALA A N 1
ATOM 728 C CA . ALA A 1 98 ? 13.141 -7.597 -14.077 1.00 70.56 98 ALA A CA 1
ATOM 729 C C . ALA A 1 98 ? 14.222 -8.225 -13.188 1.00 70.56 98 ALA A C 1
ATOM 731 O O . ALA A 1 98 ? 15.374 -8.375 -13.592 1.00 70.56 98 ALA A O 1
ATOM 732 N N . TRP A 1 99 ? 13.841 -8.585 -11.967 1.00 69.81 99 TRP A N 1
ATOM 733 C CA . TRP A 1 99 ? 14.688 -9.400 -11.105 1.00 69.81 99 TRP A CA 1
ATOM 734 C C . TRP A 1 99 ? 14.542 -10.842 -11.581 1.00 69.81 99 TRP A C 1
ATOM 736 O O . TRP A 1 99 ? 13.473 -11.429 -11.434 1.00 69.81 99 TRP A O 1
ATOM 746 N N . THR A 1 100 ? 15.576 -11.374 -12.226 1.00 56.81 100 THR A N 1
ATOM 747 C CA . THR A 1 100 ? 15.615 -12.767 -12.682 1.00 56.81 100 THR A CA 1
ATOM 748 C C . THR A 1 100 ? 15.865 -13.695 -11.488 1.00 56.81 100 THR A C 1
ATOM 750 O O . THR A 1 100 ? 16.616 -13.333 -10.587 1.00 56.81 100 THR A O 1
ATOM 753 N N . ASP A 1 101 ? 15.233 -14.873 -11.480 1.00 60.00 101 ASP A N 1
ATOM 754 C CA . ASP A 1 101 ? 15.427 -15.965 -10.502 1.00 60.00 101 ASP A CA 1
ATOM 755 C C . ASP A 1 101 ? 14.913 -15.749 -9.061 1.00 60.00 101 ASP A C 1
ATOM 757 O O . ASP A 1 101 ? 15.332 -16.445 -8.140 1.00 60.00 101 ASP A O 1
ATOM 761 N N . ALA A 1 102 ? 13.949 -14.851 -8.841 1.00 65.94 102 ALA A N 1
ATOM 762 C CA . ALA A 1 102 ? 13.449 -14.528 -7.493 1.00 65.94 102 ALA A CA 1
ATOM 763 C C . ALA A 1 102 ? 12.112 -15.210 -7.099 1.00 65.94 102 ALA A C 1
ATOM 765 O O . ALA A 1 102 ? 11.481 -14.854 -6.098 1.00 65.94 102 ALA A O 1
ATOM 766 N N . GLY A 1 103 ? 11.675 -16.210 -7.872 1.00 76.62 103 GLY A N 1
ATOM 767 C CA . GLY A 1 103 ? 10.502 -17.041 -7.586 1.00 76.62 103 GLY A CA 1
ATOM 768 C C . GLY A 1 103 ? 9.146 -16.426 -7.966 1.00 76.62 103 GLY A C 1
ATOM 769 O O . GLY A 1 103 ? 9.036 -15.273 -8.379 1.00 76.62 103 GLY A O 1
ATOM 770 N N . TRP A 1 104 ? 8.077 -17.212 -7.770 1.00 82.69 104 TRP A N 1
ATOM 771 C CA . TRP A 1 104 ? 6.729 -16.930 -8.297 1.00 82.69 104 TRP A CA 1
ATOM 772 C C . TRP A 1 104 ? 6.186 -15.537 -7.951 1.00 82.69 104 TRP A C 1
ATOM 774 O O . TRP A 1 104 ? 5.512 -14.907 -8.766 1.00 82.69 104 TRP A O 1
ATOM 784 N N . ALA A 1 105 ? 6.474 -15.052 -6.740 1.00 80.31 105 ALA A N 1
ATOM 785 C CA . ALA A 1 105 ? 5.975 -13.770 -6.259 1.00 80.31 105 ALA A CA 1
ATOM 786 C C . ALA A 1 105 ? 6.603 -12.565 -6.977 1.00 80.31 105 ALA A C 1
ATOM 788 O O . ALA A 1 105 ? 5.964 -11.519 -7.099 1.00 80.31 105 ALA A O 1
ATOM 789 N N . VAL A 1 106 ? 7.831 -12.704 -7.476 1.00 79.31 106 VAL A N 1
ATOM 790 C CA . VAL A 1 106 ? 8.479 -11.663 -8.279 1.00 79.31 106 VAL A CA 1
ATOM 791 C C . VAL A 1 106 ? 7.972 -11.710 -9.717 1.00 79.31 106 VAL A C 1
ATOM 793 O O . VAL A 1 106 ? 7.618 -10.660 -10.263 1.00 79.31 106 VAL A O 1
ATOM 796 N N . ASP A 1 107 ? 7.812 -12.914 -10.270 1.00 83.88 107 ASP A N 1
ATOM 797 C CA . ASP A 1 107 ? 7.254 -13.127 -11.611 1.00 83.88 107 ASP A CA 1
ATOM 798 C C . ASP A 1 107 ? 5.829 -12.564 -11.738 1.00 83.88 107 ASP A C 1
ATOM 800 O O . ASP A 1 107 ? 5.481 -11.930 -12.731 1.00 83.88 107 ASP A O 1
ATOM 804 N N . HIS A 1 108 ? 5.009 -12.728 -10.693 1.00 87.06 108 HIS A N 1
ATOM 805 C CA . HIS A 1 108 ? 3.624 -12.244 -10.637 1.00 87.06 108 HIS A CA 1
ATOM 806 C C . HIS A 1 108 ? 3.480 -10.976 -9.783 1.00 87.06 108 HIS A C 1
ATOM 808 O O . HIS A 1 108 ? 2.403 -10.692 -9.247 1.00 87.06 108 HIS A O 1
ATOM 814 N N . SER A 1 109 ? 4.553 -10.190 -9.662 1.00 88.38 109 SER A N 1
ATOM 815 C CA . SER A 1 109 ? 4.605 -9.019 -8.780 1.00 88.38 109 SER A CA 1
ATOM 816 C C . SER A 1 109 ? 3.501 -7.998 -9.052 1.00 88.38 109 SER A C 1
ATOM 818 O O . SER A 1 109 ? 2.921 -7.485 -8.102 1.00 88.38 109 SER A O 1
ATOM 820 N N . VAL A 1 110 ? 3.142 -7.732 -10.314 1.00 90.31 110 VAL A N 1
ATOM 821 C CA . VAL A 1 110 ? 2.059 -6.786 -10.657 1.00 90.31 110 VAL A CA 1
ATOM 822 C C . VAL A 1 110 ? 0.700 -7.268 -10.143 1.00 90.31 110 VAL A C 1
ATOM 824 O O . VAL A 1 110 ? -0.057 -6.482 -9.574 1.00 90.31 110 VAL A O 1
ATOM 827 N N . LEU A 1 111 ? 0.401 -8.561 -10.296 1.00 92.56 111 LEU A N 1
ATOM 828 C CA . LEU A 1 111 ? -0.851 -9.154 -9.819 1.00 92.56 111 LEU A CA 1
ATOM 829 C C . LEU A 1 111 ? -0.917 -9.151 -8.291 1.00 92.56 111 LEU A C 1
ATOM 831 O O . LEU A 1 111 ? -1.941 -8.777 -7.722 1.00 92.56 111 LEU A O 1
ATOM 835 N N . LEU A 1 112 ? 0.180 -9.521 -7.627 1.00 91.75 112 LEU A N 1
ATOM 836 C CA . LEU A 1 112 ? 0.287 -9.475 -6.168 1.00 91.75 112 LEU A CA 1
ATOM 837 C C . LEU A 1 112 ? 0.175 -8.044 -5.634 1.00 91.75 112 LEU A C 1
ATOM 839 O O . LEU A 1 112 ? -0.602 -7.778 -4.721 1.00 91.75 112 LEU A O 1
ATOM 843 N N . ALA A 1 113 ? 0.898 -7.099 -6.229 1.00 92.69 113 ALA A N 1
ATOM 844 C CA . ALA A 1 113 ? 0.879 -5.706 -5.809 1.00 92.69 113 ALA A CA 1
ATOM 845 C C . ALA A 1 113 ? -0.49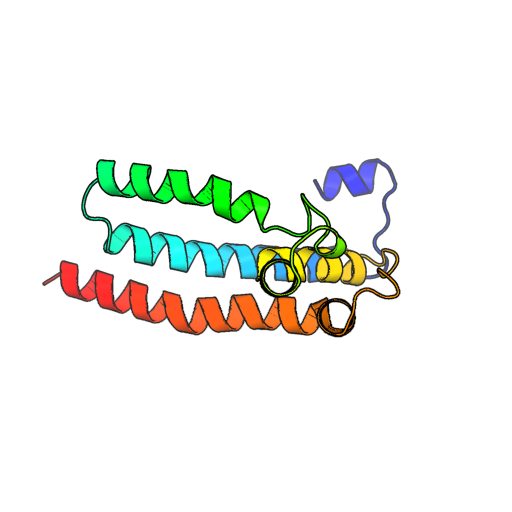1 -5.051 -6.016 1.00 92.69 113 ALA A C 1
ATOM 847 O O . ALA A 1 113 ? -0.839 -4.156 -5.255 1.00 92.69 113 ALA A O 1
ATOM 848 N N . ALA A 1 114 ? -1.274 -5.481 -7.011 1.00 95.19 114 ALA A N 1
ATOM 849 C CA . ALA A 1 114 ? -2.642 -5.008 -7.227 1.00 95.19 114 ALA A CA 1
ATOM 850 C C . ALA A 1 114 ? -3.674 -5.715 -6.328 1.00 95.19 114 ALA A C 1
ATOM 852 O O . ALA A 1 114 ? -4.662 -5.101 -5.919 1.00 95.19 114 ALA A O 1
ATOM 853 N N . SER A 1 115 ? -3.463 -6.989 -5.982 1.00 96.00 115 SER A N 1
ATOM 854 C CA . SER A 1 115 ? -4.396 -7.741 -5.133 1.00 96.00 115 SER A CA 1
ATOM 855 C C . SER A 1 115 ? -4.383 -7.248 -3.686 1.00 96.00 115 SER A C 1
ATOM 857 O O . SER A 1 115 ? -5.439 -7.121 -3.067 1.00 96.00 115 SER A O 1
ATOM 859 N N . TRP A 1 116 ? -3.216 -6.879 -3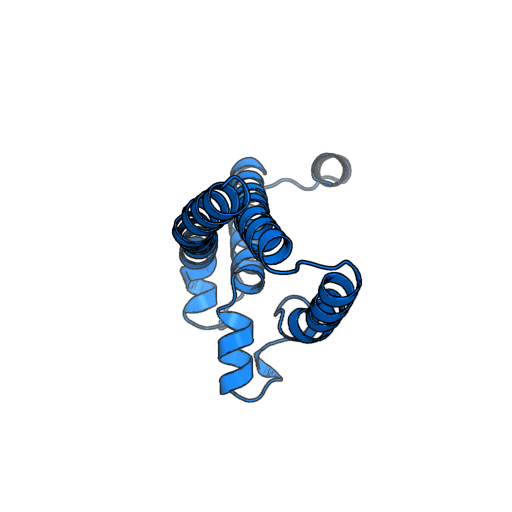.161 1.00 95.31 116 TRP A N 1
ATOM 860 C CA . TRP A 1 116 ? -3.072 -6.335 -1.813 1.00 95.31 116 TRP A CA 1
ATOM 861 C C . TRP A 1 116 ? -3.927 -5.093 -1.521 1.00 95.31 116 TRP A C 1
ATOM 863 O O . TRP A 1 116 ? -4.725 -5.143 -0.583 1.00 95.31 116 TRP A O 1
ATOM 873 N N . PRO A 1 117 ? -3.823 -3.981 -2.272 1.00 95.81 117 PRO A N 1
ATOM 874 C CA . PRO A 1 117 ? -4.660 -2.815 -2.049 1.00 95.81 117 PRO A CA 1
ATOM 875 C C . PRO A 1 117 ? -6.143 -3.120 -2.252 1.00 95.81 117 PRO A C 1
ATOM 877 O O . PRO A 1 117 ? -6.959 -2.559 -1.521 1.00 95.81 117 PRO A O 1
ATOM 880 N N . ALA A 1 118 ? -6.507 -4.034 -3.158 1.00 96.94 118 ALA A N 1
ATOM 881 C CA . ALA A 1 118 ? -7.890 -4.483 -3.313 1.00 96.94 118 ALA A CA 1
ATOM 882 C C . ALA A 1 118 ? -8.413 -5.172 -2.042 1.00 96.94 118 ALA A C 1
ATOM 884 O O . ALA A 1 118 ? -9.440 -4.761 -1.500 1.00 96.94 118 ALA A O 1
ATOM 885 N N . VAL A 1 119 ? -7.679 -6.162 -1.526 1.00 97.00 119 VAL A N 1
ATOM 886 C CA . VAL A 1 119 ? -8.027 -6.910 -0.306 1.00 97.00 119 VAL A CA 1
ATOM 887 C C . VAL A 1 119 ? -8.065 -5.987 0.911 1.00 97.00 119 VAL A C 1
ATOM 889 O O . VAL A 1 119 ? -9.043 -5.985 1.658 1.00 97.00 119 VAL A O 1
ATOM 892 N N . LEU A 1 120 ? -7.038 -5.154 1.094 1.00 96.25 120 LEU A N 1
ATOM 893 C CA . LEU A 1 120 ? -6.961 -4.203 2.203 1.00 96.25 120 LEU A CA 1
ATOM 894 C C . LEU A 1 120 ? -8.116 -3.195 2.160 1.00 96.25 120 LEU A C 1
ATOM 896 O O . LEU A 1 120 ? -8.739 -2.941 3.187 1.00 96.25 120 LEU A O 1
ATOM 900 N N . THR A 1 121 ? -8.449 -2.657 0.984 1.00 97.00 121 THR A N 1
ATOM 901 C CA . THR A 1 121 ? -9.582 -1.731 0.829 1.00 97.00 121 THR A CA 1
ATOM 902 C C . THR A 1 121 ? -10.901 -2.435 1.150 1.00 97.00 121 THR A C 1
ATOM 904 O O . THR A 1 121 ? -11.703 -1.913 1.924 1.00 97.00 121 THR A O 1
ATOM 907 N N . LEU A 1 122 ? -11.109 -3.642 0.612 1.00 97.62 122 LEU A N 1
ATOM 908 C CA . LEU A 1 122 ? -12.328 -4.426 0.822 1.00 97.62 122 LEU A CA 1
ATOM 909 C C . LEU A 1 122 ? -12.549 -4.790 2.296 1.00 97.62 122 LEU A C 1
ATOM 911 O O . LEU A 1 122 ? -13.692 -4.897 2.729 1.00 97.62 122 LEU A O 1
ATOM 915 N N . ILE A 1 123 ? -11.476 -4.957 3.070 1.00 97.62 123 ILE A N 1
ATOM 916 C CA . ILE A 1 123 ? -11.541 -5.304 4.493 1.00 97.62 123 ILE A CA 1
ATOM 917 C C . ILE A 1 123 ? -11.627 -4.048 5.370 1.00 97.62 123 ILE A C 1
ATOM 919 O O . ILE A 1 123 ? -12.546 -3.911 6.177 1.00 97.62 123 ILE A O 1
ATOM 923 N N . PHE A 1 124 ? -10.684 -3.114 5.240 1.00 96.62 124 PHE A N 1
ATOM 924 C CA . PHE A 1 124 ? -10.528 -2.032 6.214 1.00 96.62 124 PHE A CA 1
ATOM 925 C C . PHE A 1 124 ? -11.516 -0.882 6.030 1.00 96.62 124 PHE A C 1
ATOM 927 O O . PHE A 1 124 ? -11.902 -0.274 7.028 1.00 96.62 124 PHE A O 1
ATOM 934 N N . VAL A 1 125 ? -11.992 -0.613 4.810 1.00 96.62 125 VAL A N 1
ATOM 935 C CA . VAL A 1 125 ? -13.038 0.400 4.588 1.00 96.62 125 VAL A CA 1
ATOM 936 C C . VAL A 1 125 ? -14.326 0.048 5.347 1.00 96.62 125 VAL A C 1
ATOM 938 O O . VAL A 1 125 ? -1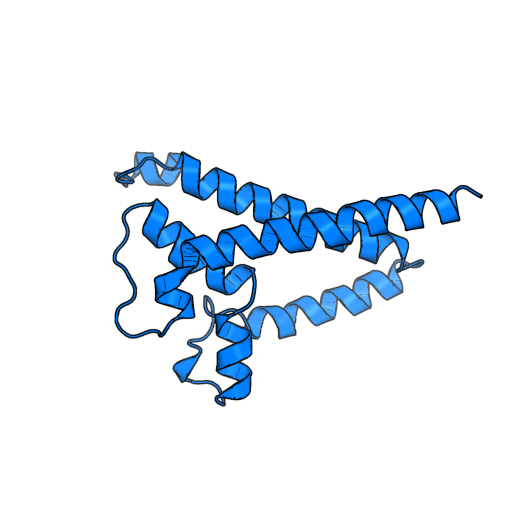4.765 0.855 6.172 1.00 96.62 125 VAL A O 1
ATOM 941 N N . PRO A 1 126 ? -14.952 -1.134 5.154 1.00 96.69 126 PRO A N 1
ATOM 942 C CA . PRO A 1 126 ? -16.181 -1.454 5.875 1.00 96.69 126 PRO A CA 1
ATOM 943 C C . PRO A 1 126 ? -15.958 -1.592 7.383 1.00 96.69 126 PRO A C 1
ATOM 945 O O . PRO A 1 126 ? -16.839 -1.198 8.151 1.00 96.69 126 PRO A O 1
ATOM 948 N N . LEU A 1 127 ? -14.798 -2.092 7.825 1.00 96.06 127 LEU A N 1
ATOM 949 C CA . LEU A 1 127 ? -14.460 -2.180 9.248 1.00 96.06 127 LEU A CA 1
ATOM 950 C C . LEU A 1 127 ? -14.352 -0.798 9.902 1.00 96.06 127 LEU A C 1
ATOM 952 O O . LEU A 1 127 ? -14.982 -0.570 10.936 1.00 96.06 127 LEU A O 1
ATOM 956 N N . ALA A 1 128 ? -13.639 0.144 9.281 1.00 94.81 128 ALA A N 1
ATOM 957 C CA . ALA A 1 128 ? -13.539 1.521 9.760 1.00 94.81 128 ALA A CA 1
ATOM 958 C C . ALA A 1 128 ? -14.915 2.195 9.824 1.00 94.81 128 ALA A C 1
ATOM 960 O O . ALA A 1 128 ? -15.285 2.754 10.856 1.00 94.81 128 ALA A O 1
ATOM 961 N N . LEU A 1 129 ? -15.719 2.076 8.763 1.00 95.75 129 LEU A N 1
ATOM 962 C CA . LEU A 1 129 ? -17.067 2.651 8.721 1.00 95.75 129 LEU A CA 1
ATOM 963 C C . LEU A 1 129 ? -18.017 2.011 9.742 1.00 95.75 129 LEU A C 1
ATOM 965 O O . LEU A 1 129 ? -18.925 2.673 10.251 1.00 95.75 129 LEU A O 1
ATOM 969 N N . ARG A 1 130 ? -17.869 0.714 10.032 1.00 94.94 130 ARG A N 1
ATOM 970 C CA . ARG A 1 130 ? -18.641 0.035 11.081 1.00 94.94 130 ARG A CA 1
ATOM 971 C C . ARG A 1 130 ? -18.231 0.536 12.463 1.00 94.94 130 ARG A C 1
ATOM 973 O O . ARG A 1 130 ? -19.109 0.881 13.246 1.00 94.94 130 ARG A O 1
ATOM 980 N N . GLN A 1 131 ? -16.933 0.613 12.738 1.00 93.19 131 GLN A N 1
ATOM 981 C CA . GLN A 1 131 ? -16.415 1.057 14.030 1.00 93.19 131 GLN A CA 1
ATOM 982 C C . GLN A 1 131 ? -16.772 2.519 14.314 1.00 93.19 131 GLN A C 1
ATOM 984 O O . GLN A 1 131 ? -17.234 2.840 15.405 1.00 93.19 131 GLN A O 1
ATOM 989 N N . TYR A 1 132 ? -16.651 3.390 13.311 1.00 92.00 132 TYR A N 1
ATOM 990 C CA . TYR A 1 132 ? -17.050 4.792 13.422 1.00 92.00 132 TYR A CA 1
ATOM 991 C C . TYR A 1 132 ? -18.535 4.942 13.790 1.00 92.00 132 TYR A C 1
ATOM 993 O O . TYR A 1 132 ? -18.888 5.714 14.677 1.00 92.00 132 TYR A O 1
ATOM 1001 N N . ARG A 1 133 ? -19.414 4.134 13.177 1.00 92.56 133 ARG A N 1
ATOM 1002 C CA . ARG A 1 133 ? -20.852 4.120 13.496 1.00 92.56 133 ARG A CA 1
ATOM 1003 C C . ARG A 1 133 ? -21.166 3.619 14.906 1.00 92.56 133 ARG A C 1
ATOM 1005 O O . ARG A 1 133 ? -22.175 4.033 15.465 1.00 92.56 133 ARG A O 1
ATOM 1012 N N . LEU A 1 134 ? -20.346 2.729 15.462 1.00 90.44 134 LEU A N 1
ATOM 1013 C CA . LEU A 1 134 ? -20.518 2.233 16.830 1.00 90.44 134 LEU A CA 1
ATOM 1014 C C . LEU A 1 134 ? -20.114 3.270 17.883 1.00 90.44 134 LEU A C 1
ATOM 1016 O O . LEU A 1 134 ? -20.684 3.256 18.961 1.00 90.44 134 LEU A O 1
ATOM 1020 N N . LEU A 1 135 ? -19.165 4.156 17.571 1.00 86.00 135 LEU A N 1
ATOM 1021 C CA . LEU A 1 135 ? -18.744 5.243 18.465 1.00 86.00 135 LEU A CA 1
ATOM 1022 C C . LEU A 1 135 ? -19.719 6.428 18.477 1.00 86.00 135 LEU A C 1
ATOM 1024 O O . LEU A 1 135 ? -19.724 7.202 19.425 1.00 86.00 135 LEU A O 1
ATOM 1028 N N . GLY A 1 136 ? -20.508 6.594 17.411 1.00 75.50 136 GLY A N 1
ATOM 1029 C CA . GLY A 1 136 ? -21.536 7.635 17.312 1.00 75.50 136 GLY A CA 1
ATOM 1030 C C . GLY A 1 136 ? -22.874 7.283 17.974 1.00 75.50 136 GLY A C 1
ATOM 1031 O O . GLY A 1 136 ? -23.824 8.048 17.828 1.00 75.50 136 GLY A O 1
ATOM 1032 N N . ARG A 1 137 ? -22.972 6.125 18.635 1.00 58.12 137 ARG A N 1
ATOM 1033 C CA . ARG A 1 137 ? -24.114 5.690 19.452 1.00 58.12 137 ARG A CA 1
ATOM 1034 C C . ARG A 1 137 ? -23.708 5.689 20.916 1.00 58.12 137 ARG A C 1
ATOM 1036 O O . ARG A 1 137 ? -24.591 6.001 21.739 1.00 58.12 137 ARG A O 1
#

Organism: NCBI:txid2547244

pLDDT: mean 88.05, std 7.74, range [56.81, 97.81]

Foldseek 3Di:
DLVVCVVVPQAFPQDQVVLVVLVVLQVVLVVLVVLLVVLVQPDPVSVVVVVVVVVVVVVLACVVPPLVVDDVVSSVSSCQDLRNLSVLLSCVNRVHDQDPPPDDSSVCSVVSNNVVSVVSCVPRVVSSVVSVVVVVD